Protein AF-A0A1Q6TH00-F1 (afdb_monomer)

pLDDT: mean 90.69, std 11.71, range [35.28, 97.38]

Mean predicted aligned error: 4.35 Å

Radius of gyration: 14.38 Å; Cα contacts (8 Å, |Δi|>4): 194; chains: 1; bounding box: 36×30×42 Å

Foldseek 3Di:
DDFDADLQQLDTDPDDQDAQDADQQLRDGPPPQLQDFQLCCCVQWQVVDPVLCCVQPVVCPPPDRGDGDDSNSSSSSSNLVCVLVQRWRCHPVIDRDDPVRSQVSVVSNPDDSVVSNVSSVNIDHPDDPDD

Solvent-accessible surface area (backbone atoms only — not comparable to full-atom values): 7409 Å² total; per-residue (Å²): 131,81,67,33,66,40,81,47,61,15,47,76,34,86,57,84,83,48,80,72,35,62,40,57,42,72,61,49,32,35,86,57,72,37,72,38,29,47,44,53,48,30,51,48,30,27,71,67,34,63,70,51,37,44,73,79,44,52,85,48,76,86,53,58,54,85,40,70,49,58,53,70,58,30,29,51,53,54,30,30,51,38,50,56,70,50,41,39,29,62,40,89,78,68,40,70,52,53,72,69,55,50,40,58,18,22,53,74,68,76,47,62,56,69,64,45,56,58,54,22,66,67,44,50,69,77,71,76,73,84,129

Sequence (131 aa):
MKKYICKICGFAMNEKIDVGTICPCCFNEYRCDDELTKYEILMSYCDGNLDVLHTIAPELDGVDMKEYVDTEIAWRILRLVWIKKGAKYIYKPRKILSQREVQAQLKNIGYDYEELKKLSRLITCNMELDE

Structure (mmCIF, N/CA/C/O backbone):
data_AF-A0A1Q6TH00-F1
#
_entry.id   AF-A0A1Q6TH00-F1
#
loop_
_atom_site.group_PDB
_atom_site.id
_atom_site.type_symbol
_atom_site.label_atom_id
_atom_site.label_alt_id
_atom_site.label_comp_id
_atom_site.label_asym_id
_atom_site.label_entity_id
_atom_site.label_seq_id
_atom_site.pdbx_PDB_ins_code
_atom_site.Cartn_x
_atom_site.Cartn_y
_atom_site.Cartn_z
_atom_site.occupancy
_atom_site.B_iso_or_equiv
_atom_site.auth_seq_id
_atom_site.auth_comp_id
_atom_site.auth_asym_id
_atom_site.auth_atom_id
_atom_site.pdbx_PDB_model_num
ATOM 1 N N . MET A 1 1 ? -21.399 13.546 11.832 1.00 54.09 1 MET A N 1
ATOM 2 C CA . MET A 1 1 ? -20.001 13.964 11.573 1.00 54.09 1 MET A CA 1
ATOM 3 C C . MET A 1 1 ? -19.555 13.394 10.238 1.00 54.09 1 MET A C 1
ATOM 5 O O . MET A 1 1 ? -19.797 12.213 10.008 1.00 54.09 1 MET A O 1
ATOM 9 N N . LYS A 1 2 ? -18.946 14.203 9.358 1.00 57.22 2 LYS A N 1
ATOM 10 C CA . LYS A 1 2 ? -18.269 13.676 8.163 1.00 57.22 2 LYS A CA 1
ATOM 11 C C . LYS A 1 2 ? -17.032 12.912 8.637 1.00 57.22 2 LYS A C 1
ATOM 13 O O . LYS A 1 2 ? -16.227 13.477 9.366 1.00 57.22 2 LYS A O 1
ATOM 18 N N . LYS A 1 3 ? -16.928 11.633 8.283 1.00 79.31 3 LYS A N 1
ATOM 19 C CA . LYS A 1 3 ? -15.725 10.831 8.526 1.00 79.31 3 LYS A CA 1
ATOM 20 C C . LYS A 1 3 ? -14.816 10.996 7.314 1.00 79.31 3 LYS A C 1
ATOM 22 O O . LYS A 1 3 ? -15.261 10.736 6.197 1.00 79.31 3 LYS A O 1
ATOM 27 N N . TYR A 1 4 ? -13.585 11.441 7.525 1.00 91.56 4 TYR A N 1
ATOM 28 C CA . TYR A 1 4 ? -12.579 11.493 6.467 1.00 91.56 4 TYR A CA 1
ATOM 29 C C . TYR A 1 4 ? -11.888 10.138 6.409 1.00 91.56 4 TYR A C 1
ATOM 31 O O . TYR A 1 4 ? -11.545 9.579 7.443 1.00 91.56 4 TYR A O 1
ATOM 39 N N . ILE A 1 5 ? -11.741 9.556 5.225 1.00 94.75 5 ILE A N 1
ATOM 40 C CA . ILE A 1 5 ? -11.209 8.198 5.099 1.00 94.75 5 ILE A CA 1
ATOM 41 C C . ILE A 1 5 ? -9.753 8.272 4.677 1.00 94.75 5 ILE A C 1
ATOM 43 O O . ILE A 1 5 ? -9.445 8.846 3.632 1.00 94.75 5 ILE A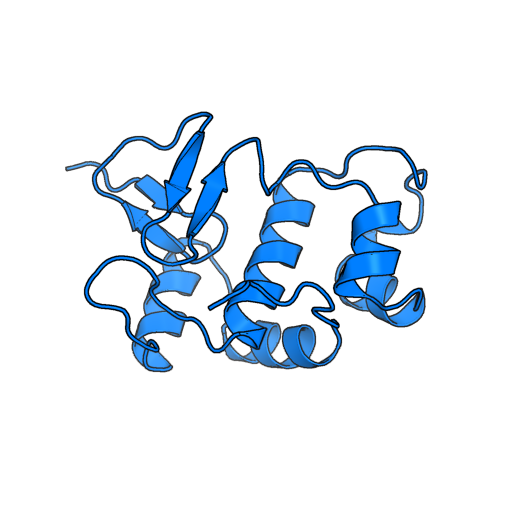 O 1
ATOM 47 N N . CYS A 1 6 ? -8.877 7.651 5.467 1.00 95.38 6 CYS A N 1
ATOM 48 C CA . CYS A 1 6 ? -7.486 7.497 5.092 1.00 95.38 6 CYS A CA 1
ATOM 49 C C . CYS A 1 6 ? -7.386 6.665 3.807 1.00 95.38 6 CYS A C 1
ATOM 51 O O . CYS A 1 6 ? -7.844 5.523 3.772 1.00 95.38 6 CYS A O 1
ATOM 53 N N . LYS A 1 7 ? -6.782 7.219 2.755 1.00 95.62 7 LYS A N 1
ATOM 54 C CA . LYS A 1 7 ? -6.691 6.575 1.438 1.00 95.62 7 LYS A CA 1
ATOM 55 C C . LYS A 1 7 ? -5.707 5.411 1.4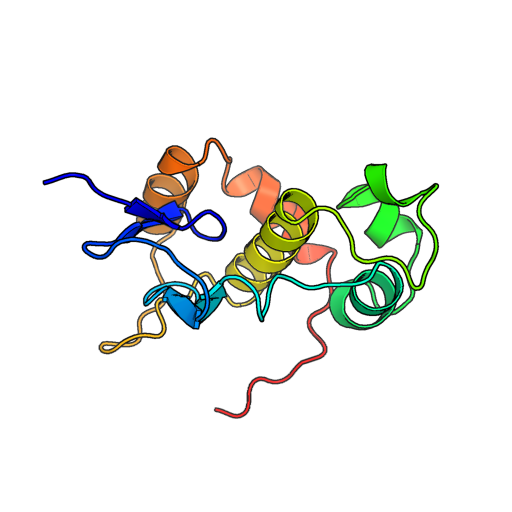02 1.00 95.62 7 LYS A C 1
ATOM 57 O O . LYS A 1 7 ? -5.836 4.535 0.553 1.00 95.62 7 LYS A O 1
ATOM 62 N N . ILE A 1 8 ? -4.800 5.338 2.374 1.00 96.44 8 ILE A N 1
ATOM 63 C CA . ILE A 1 8 ? -3.838 4.243 2.516 1.00 96.44 8 ILE A CA 1
ATOM 64 C C . ILE A 1 8 ? -4.490 3.059 3.236 1.00 96.44 8 ILE A C 1
ATOM 66 O O . ILE A 1 8 ? -4.687 2.009 2.635 1.00 96.44 8 ILE A O 1
ATOM 70 N N . CYS A 1 9 ? -4.891 3.214 4.501 1.00 96.25 9 CYS A N 1
ATOM 71 C CA . CYS A 1 9 ? -5.364 2.087 5.318 1.00 96.25 9 CYS A CA 1
ATOM 72 C C . CYS A 1 9 ? -6.883 1.998 5.505 1.00 96.25 9 CYS A C 1
ATOM 74 O O . CYS A 1 9 ? -7.347 1.064 6.156 1.00 96.25 9 CYS A O 1
ATOM 76 N N . GLY A 1 10 ? -7.660 2.961 4.998 1.00 96.00 10 GLY A N 1
ATOM 77 C CA . GLY A 1 10 ? -9.122 2.988 5.115 1.00 96.00 10 GLY A CA 1
ATOM 78 C C . GLY A 1 10 ? -9.659 3.384 6.495 1.00 96.00 10 GLY A C 1
ATOM 79 O O . GLY A 1 10 ? -10.864 3.295 6.745 1.00 96.00 10 GLY A O 1
ATOM 80 N N . PHE A 1 11 ? -8.789 3.816 7.413 1.00 95.12 11 PHE A N 1
ATOM 81 C CA . PHE A 1 11 ? -9.191 4.278 8.739 1.00 95.12 11 PHE A CA 1
ATOM 82 C C . PHE A 1 11 ? -10.060 5.540 8.655 1.00 95.12 11 PHE A C 1
ATOM 84 O O . PHE A 1 11 ? -9.740 6.480 7.926 1.00 95.12 11 PHE A O 1
ATOM 91 N N . ALA A 1 12 ? -11.151 5.566 9.420 1.00 93.69 12 ALA A N 1
ATOM 92 C CA . ALA A 1 12 ? -12.042 6.715 9.499 1.00 93.69 12 ALA A CA 1
ATOM 93 C C . ALA A 1 12 ? -11.517 7.738 10.514 1.00 93.69 12 ALA A C 1
ATOM 95 O O . ALA A 1 12 ? -11.583 7.528 11.723 1.00 93.69 12 ALA A O 1
ATOM 96 N N . MET A 1 13 ? -11.020 8.853 9.999 1.00 89.31 13 MET A N 1
ATOM 97 C CA . MET A 1 13 ? -10.482 9.978 10.744 1.00 89.31 13 MET A CA 1
ATOM 98 C C . MET A 1 13 ? -11.587 10.963 11.128 1.00 89.31 13 MET A C 1
ATOM 100 O O . MET A 1 13 ? -12.556 11.182 10.390 1.00 89.31 13 MET A O 1
ATOM 104 N N . ASN A 1 14 ? -11.415 11.564 12.305 1.00 86.00 14 ASN A N 1
ATOM 105 C CA . ASN A 1 14 ? -12.295 12.614 12.818 1.00 86.00 14 ASN A CA 1
ATOM 106 C C . ASN A 1 14 ? -11.922 14.001 12.274 1.00 86.00 14 ASN A C 1
ATOM 108 O O . ASN A 1 14 ? -12.751 14.908 12.297 1.00 86.00 14 ASN A O 1
ATOM 112 N N . GLU A 1 15 ? -10.697 14.149 11.775 1.00 83.44 15 GLU A N 1
ATOM 113 C CA . GLU A 1 15 ? -10.137 15.399 11.273 1.00 83.44 15 GLU A CA 1
ATOM 114 C C . GLU A 1 15 ? -10.056 15.381 9.750 1.00 83.44 15 GLU A C 1
ATOM 116 O O . GLU A 1 15 ? -9.949 14.317 9.129 1.00 83.44 15 GLU A O 1
ATOM 121 N N . LYS A 1 16 ? -10.145 16.572 9.151 1.00 87.56 16 LYS A N 1
ATOM 122 C CA . LYS A 1 16 ? -9.965 16.752 7.712 1.00 87.56 16 LYS A CA 1
ATOM 123 C C . LYS A 1 16 ? -8.546 16.322 7.341 1.00 87.56 16 LYS A C 1
ATOM 125 O O . LYS A 1 16 ? -7.602 16.682 8.028 1.00 87.56 16 LYS A O 1
ATOM 130 N N . ILE A 1 17 ? -8.425 15.584 6.243 1.00 88.00 17 ILE A N 1
ATOM 131 C CA . ILE A 1 17 ? -7.131 15.218 5.669 1.00 88.00 17 ILE A CA 1
ATOM 132 C C . ILE A 1 17 ? -6.631 16.392 4.820 1.00 88.00 17 ILE A C 1
ATOM 134 O O . ILE A 1 17 ? -7.335 16.833 3.908 1.00 88.00 17 ILE A O 1
ATOM 138 N N . ASP A 1 18 ? -5.443 16.889 5.148 1.00 89.50 18 ASP A N 1
ATOM 139 C CA . ASP A 1 18 ? -4.708 17.946 4.446 1.00 89.50 18 ASP A CA 1
ATOM 140 C C . ASP A 1 18 ? -3.197 17.630 4.435 1.00 89.50 18 ASP A C 1
ATOM 142 O O . ASP A 1 18 ? -2.774 16.631 5.025 1.00 89.50 18 ASP A O 1
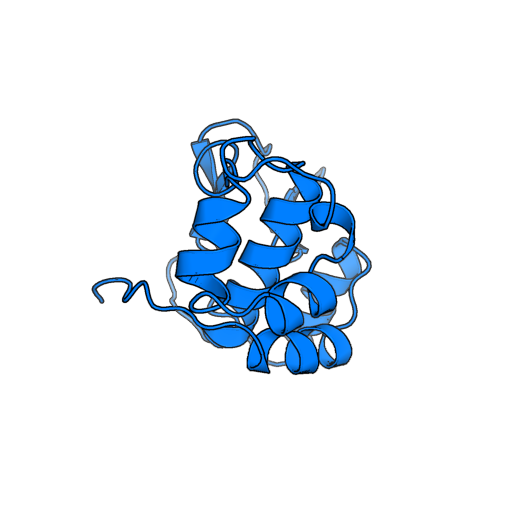ATOM 146 N N . VAL A 1 19 ? -2.390 18.473 3.786 1.00 90.25 19 VAL A N 1
ATOM 147 C CA . VAL A 1 19 ? -0.915 18.380 3.810 1.00 90.25 19 VAL A CA 1
ATOM 148 C C . VAL A 1 19 ? -0.418 18.282 5.259 1.00 90.25 19 VAL A C 1
ATOM 150 O O . VAL A 1 19 ? -0.854 1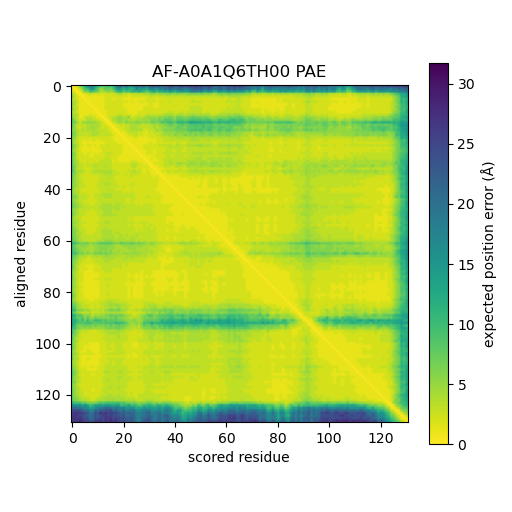9.053 6.116 1.00 90.25 19 VAL A O 1
ATOM 153 N N . GLY A 1 20 ? 0.465 17.324 5.538 1.00 90.75 20 GLY A N 1
ATOM 154 C CA . GLY A 1 20 ? 1.045 17.097 6.865 1.00 90.75 20 GLY A CA 1
ATOM 155 C C . GLY A 1 20 ? 0.129 16.376 7.862 1.00 90.75 20 GLY A C 1
ATOM 156 O O . GLY A 1 20 ? 0.473 16.172 9.025 1.00 90.75 20 GLY A O 1
ATOM 157 N N . THR A 1 21 ? -1.077 15.975 7.447 1.00 92.88 21 THR A N 1
ATOM 158 C CA . THR A 1 21 ? -1.946 15.173 8.315 1.00 92.88 21 THR A CA 1
ATOM 159 C C . THR A 1 21 ? -1.345 13.782 8.487 1.00 92.88 21 THR A C 1
ATOM 161 O O . THR A 1 21 ? -1.088 13.103 7.500 1.00 92.88 21 THR A O 1
ATOM 164 N N . ILE A 1 22 ? -1.198 13.303 9.723 1.00 93.19 22 ILE A N 1
ATOM 165 C CA . ILE A 1 22 ? -0.700 11.947 9.996 1.00 93.19 22 ILE A CA 1
ATOM 166 C C . ILE A 1 22 ? -1.875 11.021 10.300 1.00 93.19 22 ILE A C 1
ATOM 168 O O . ILE A 1 22 ? -2.672 11.260 11.212 1.00 93.19 22 ILE A O 1
ATOM 172 N N . CYS A 1 23 ? -1.992 9.916 9.561 1.00 93.19 23 CYS A N 1
ATOM 173 C CA . CYS A 1 23 ? -3.000 8.911 9.881 1.00 93.19 23 CYS A CA 1
ATOM 174 C C . CYS A 1 23 ? -2.644 8.197 11.199 1.00 93.19 23 CYS A C 1
ATOM 176 O O . CYS A 1 23 ? -1.615 7.529 11.258 1.00 93.19 23 CYS A O 1
ATOM 178 N N . PRO A 1 24 ? -3.506 8.187 12.232 1.00 91.06 24 PRO A N 1
ATOM 179 C CA . PRO A 1 24 ? -3.179 7.529 13.502 1.00 91.06 24 PRO A CA 1
ATOM 180 C C . PRO A 1 24 ? -3.081 5.997 13.382 1.00 91.06 24 PRO A C 1
ATOM 182 O O . PRO A 1 24 ? -2.497 5.330 14.236 1.00 91.06 24 PRO A O 1
ATOM 185 N N . CYS A 1 25 ? -3.647 5.424 12.317 1.00 93.44 25 CYS A N 1
ATOM 186 C CA . CYS A 1 25 ? -3.567 3.996 12.054 1.00 93.44 25 CYS A CA 1
ATOM 187 C C . CYS A 1 25 ? -2.248 3.637 11.361 1.00 93.44 25 CYS A C 1
ATOM 189 O O . CYS A 1 25 ? -1.382 3.041 11.993 1.00 93.44 25 CYS A O 1
ATOM 191 N N . CYS A 1 26 ? -2.078 4.000 10.085 1.00 93.81 26 CYS A N 1
ATOM 192 C CA . CYS A 1 26 ? -0.900 3.602 9.305 1.00 93.81 26 CYS A CA 1
ATOM 193 C C . CYS A 1 26 ? 0.311 4.527 9.458 1.00 93.81 26 CYS A C 1
ATOM 195 O O . CYS A 1 26 ? 1.350 4.219 8.888 1.00 93.81 26 CYS A O 1
ATOM 197 N N . PHE A 1 27 ? 0.175 5.635 10.193 1.00 92.44 27 PHE A N 1
ATOM 198 C CA . PHE A 1 27 ? 1.235 6.608 10.482 1.00 92.44 27 PHE A CA 1
ATOM 199 C C . PHE A 1 27 ? 1.898 7.232 9.256 1.00 92.44 27 PHE A C 1
ATOM 201 O O . PHE A 1 27 ? 3.013 7.713 9.353 1.00 92.44 27 PHE A O 1
ATOM 208 N N . ASN A 1 28 ? 1.203 7.216 8.117 1.00 92.94 28 ASN A N 1
ATOM 209 C CA . ASN A 1 28 ? 1.660 7.933 6.937 1.00 92.94 28 ASN A CA 1
ATOM 210 C C . ASN A 1 28 ? 1.178 9.385 6.999 1.00 92.94 28 ASN A C 1
ATOM 212 O O . ASN A 1 28 ? 0.020 9.631 7.377 1.00 92.94 28 ASN A O 1
ATOM 216 N N . GLU A 1 29 ? 2.057 10.297 6.612 1.00 93.56 29 GLU A N 1
ATOM 217 C CA . GLU A 1 29 ? 1.845 11.731 6.482 1.00 93.56 29 GLU A CA 1
ATOM 218 C C . GLU A 1 29 ? 1.439 12.089 5.045 1.00 93.56 29 GLU A C 1
ATOM 220 O O . GLU A 1 29 ? 2.131 11.775 4.076 1.00 93.56 29 GLU A O 1
ATOM 225 N N . TYR A 1 30 ? 0.276 12.725 4.899 1.00 91.94 30 TYR A N 1
ATOM 226 C CA . TYR A 1 30 ? -0.267 13.099 3.591 1.00 91.94 30 TYR A CA 1
ATOM 227 C C . TYR A 1 30 ? 0.537 14.222 2.939 1.00 91.94 30 TYR A C 1
ATOM 229 O O . TYR A 1 30 ? 0.769 15.253 3.571 1.00 91.94 30 TYR A O 1
ATOM 237 N N . ARG A 1 31 ? 0.826 14.072 1.639 1.00 90.25 31 ARG A N 1
ATOM 238 C CA . ARG A 1 31 ? 1.641 14.991 0.821 1.00 90.25 31 ARG A CA 1
ATOM 239 C C . ARG A 1 31 ? 3.094 15.076 1.291 1.00 90.25 31 ARG A C 1
ATOM 241 O O . ARG A 1 31 ? 3.731 16.112 1.140 1.00 90.25 31 ARG A O 1
ATOM 248 N N . CYS A 1 32 ? 3.572 13.998 1.905 1.00 90.50 32 CYS A N 1
ATOM 249 C CA . CYS A 1 32 ? 4.955 13.816 2.332 1.00 90.50 32 CYS A CA 1
ATOM 250 C C . CYS A 1 32 ? 5.385 12.373 2.044 1.00 90.50 32 CYS A C 1
ATOM 252 O O . CYS A 1 32 ? 6.202 12.145 1.161 1.00 90.50 32 CYS A O 1
ATOM 254 N N . ASP A 1 33 ? 4.770 11.384 2.702 1.00 91.56 33 ASP A N 1
ATOM 255 C CA . ASP A 1 33 ? 5.123 9.968 2.494 1.00 91.56 33 ASP A CA 1
ATOM 256 C C . ASP A 1 33 ? 4.645 9.421 1.138 1.00 91.56 33 ASP A C 1
ATOM 258 O O . ASP A 1 33 ? 5.125 8.392 0.665 1.00 91.56 33 ASP A O 1
ATOM 262 N N . ASP A 1 34 ? 3.663 10.081 0.521 1.00 90.62 34 ASP A N 1
ATOM 263 C CA . ASP A 1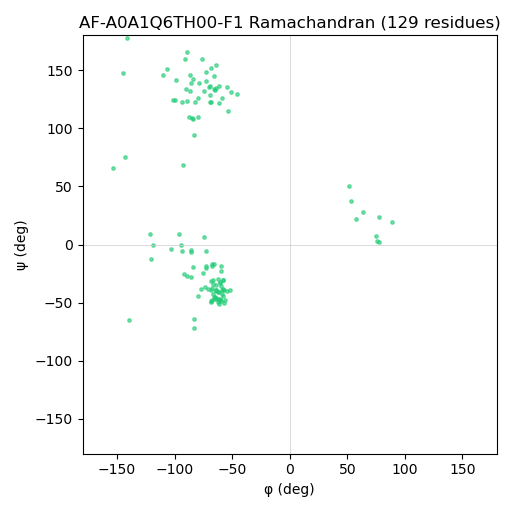 34 ? 3.047 9.721 -0.759 1.00 90.62 34 ASP A CA 1
ATOM 264 C C . ASP A 1 34 ? 3.640 10.470 -1.968 1.00 90.62 34 ASP A C 1
ATOM 266 O O . ASP A 1 34 ? 3.128 10.331 -3.081 1.00 90.62 34 ASP A O 1
ATOM 270 N N . GLU A 1 35 ? 4.740 11.204 -1.780 1.00 93.56 35 GLU A N 1
ATOM 271 C CA . GLU A 1 35 ? 5.540 11.812 -2.851 1.00 93.56 35 GLU A CA 1
ATOM 272 C C . GLU A 1 35 ? 6.680 10.872 -3.272 1.00 93.56 35 GLU A C 1
ATOM 274 O O . GLU A 1 35 ? 7.854 11.125 -3.024 1.00 93.56 35 GLU A O 1
ATOM 279 N N . LEU A 1 36 ? 6.323 9.747 -3.897 1.00 94.50 36 LEU A N 1
ATOM 280 C CA . LEU A 1 36 ? 7.278 8.717 -4.318 1.00 94.50 36 LEU A CA 1
ATOM 281 C C . LEU A 1 36 ? 7.623 8.839 -5.804 1.00 94.50 36 LEU A C 1
ATOM 283 O O . LEU A 1 36 ? 6.750 9.061 -6.641 1.00 94.50 36 LEU A O 1
ATOM 287 N N . THR A 1 37 ? 8.879 8.600 -6.156 1.00 96.31 37 THR A N 1
ATOM 288 C CA . THR A 1 37 ? 9.319 8.384 -7.541 1.00 96.31 37 THR A CA 1
ATOM 289 C C . THR A 1 37 ? 9.290 6.902 -7.914 1.00 96.31 37 THR A C 1
ATOM 291 O O . THR A 1 37 ? 9.348 6.016 -7.053 1.00 96.31 37 THR A O 1
ATOM 294 N N . LYS A 1 38 ? 9.256 6.592 -9.218 1.00 96.25 38 LYS A N 1
ATOM 295 C CA . LYS A 1 38 ? 9.382 5.199 -9.689 1.00 96.25 38 LYS A CA 1
ATOM 296 C C . LYS A 1 38 ? 10.687 4.554 -9.206 1.00 96.25 38 LYS A C 1
ATOM 298 O O . LYS A 1 38 ? 10.679 3.383 -8.826 1.00 96.25 38 LYS A O 1
ATOM 303 N N . TYR A 1 39 ? 11.788 5.309 -9.191 1.00 95.75 39 TYR A N 1
ATOM 304 C CA . TYR A 1 39 ? 13.079 4.839 -8.688 1.00 95.75 39 TYR A CA 1
ATOM 305 C C . TYR A 1 39 ? 13.010 4.433 -7.213 1.00 95.75 39 TYR A C 1
ATOM 307 O O . TYR A 1 39 ? 13.452 3.340 -6.863 1.00 95.75 39 TYR A O 1
ATOM 315 N N . GLU A 1 40 ? 12.420 5.266 -6.352 1.00 94.81 40 GLU A N 1
ATOM 316 C CA . GLU A 1 40 ? 12.259 4.937 -4.931 1.00 94.81 40 GLU A CA 1
ATOM 317 C C . GLU A 1 40 ? 11.398 3.694 -4.737 1.00 94.81 40 GLU A C 1
ATOM 319 O O . GLU A 1 40 ? 11.747 2.832 -3.933 1.00 94.81 40 GLU A O 1
ATOM 324 N N . ILE A 1 41 ? 10.319 3.543 -5.512 1.00 95.38 41 ILE A N 1
ATOM 325 C CA . ILE A 1 41 ? 9.472 2.351 -5.414 1.00 95.38 41 ILE A CA 1
ATOM 326 C C . ILE A 1 41 ? 10.243 1.090 -5.808 1.00 95.38 41 ILE A C 1
ATOM 328 O O . ILE A 1 41 ? 10.196 0.080 -5.098 1.00 95.38 41 ILE A O 1
ATOM 332 N N . LEU A 1 42 ? 10.975 1.154 -6.920 1.00 95.56 42 LEU A N 1
ATOM 333 C CA . LEU A 1 42 ? 11.771 0.041 -7.418 1.00 95.56 42 LEU A CA 1
ATOM 334 C C . LEU A 1 42 ? 12.860 -0.363 -6.416 1.00 95.56 42 LEU A C 1
ATOM 336 O O . LEU A 1 42 ? 13.002 -1.544 -6.105 1.00 95.56 42 LEU A O 1
ATOM 340 N N . MET A 1 43 ? 13.610 0.599 -5.884 1.00 95.00 43 MET A N 1
ATOM 341 C CA . MET A 1 43 ? 14.753 0.302 -5.021 1.00 95.00 43 MET A CA 1
ATOM 342 C C . MET A 1 43 ? 14.339 -0.027 -3.583 1.00 95.00 43 MET A C 1
ATOM 344 O O . MET A 1 43 ? 14.824 -1.004 -3.017 1.00 95.00 43 MET A O 1
ATOM 348 N N . SER A 1 44 ? 13.417 0.736 -2.994 1.00 93.44 44 SER A N 1
ATOM 349 C CA . SER A 1 44 ? 13.074 0.621 -1.568 1.00 93.44 44 SER A CA 1
ATOM 350 C C . SER A 1 44 ? 12.014 -0.440 -1.273 1.00 93.44 44 SER A C 1
ATOM 352 O O . SER A 1 44 ? 11.996 -0.991 -0.166 1.00 93.44 44 SER A O 1
ATOM 354 N N . TYR A 1 45 ? 11.134 -0.727 -2.242 1.00 94.88 45 TYR A N 1
ATOM 355 C CA . TYR A 1 45 ? 10.014 -1.657 -2.059 1.00 94.88 45 TYR A CA 1
ATOM 356 C C . TYR A 1 45 ? 10.025 -2.848 -3.017 1.00 94.88 45 TYR A C 1
ATOM 358 O O . TYR A 1 45 ? 9.284 -3.801 -2.785 1.00 94.88 45 TYR A O 1
ATOM 366 N N . CYS A 1 46 ? 10.843 -2.838 -4.071 1.00 95.06 46 CYS A N 1
ATOM 367 C CA . CYS A 1 46 ? 10.966 -3.976 -4.989 1.00 95.06 46 CYS A CA 1
ATOM 368 C C . CYS A 1 46 ? 12.383 -4.567 -5.034 1.00 95.06 46 CYS A C 1
ATOM 370 O O . CYS A 1 46 ? 12.591 -5.529 -5.764 1.00 95.06 46 CYS A O 1
ATOM 372 N N . ASP A 1 47 ? 13.346 -4.025 -4.276 1.00 93.81 47 ASP A N 1
ATOM 373 C CA . ASP A 1 47 ? 14.751 -4.476 -4.264 1.00 93.81 47 ASP A CA 1
ATOM 374 C C . ASP A 1 47 ? 15.389 -4.521 -5.668 1.00 93.81 47 ASP A C 1
ATOM 376 O O . ASP A 1 47 ? 16.109 -5.446 -6.035 1.00 93.81 47 ASP A O 1
ATOM 380 N N . GLY A 1 48 ? 15.050 -3.544 -6.515 1.00 94.44 48 GLY A N 1
ATOM 381 C CA . GLY A 1 48 ? 15.512 -3.490 -7.904 1.00 94.44 48 GLY A CA 1
ATOM 382 C C . GLY A 1 48 ? 14.812 -4.468 -8.858 1.00 94.44 48 GLY A C 1
ATOM 383 O O . GLY A 1 48 ? 15.160 -4.514 -10.037 1.00 94.44 48 GLY A O 1
ATOM 384 N N . ASN A 1 49 ? 1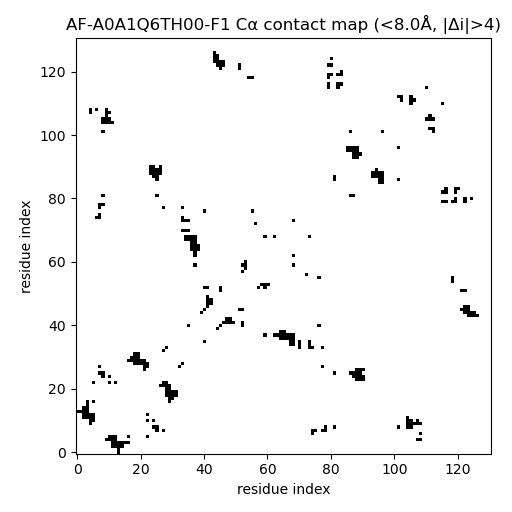3.822 -5.238 -8.395 1.00 96.12 49 ASN A N 1
ATOM 385 C CA . ASN A 1 49 ? 13.122 -6.231 -9.207 1.00 96.12 49 ASN A CA 1
ATOM 386 C C . ASN A 1 49 ? 11.973 -5.610 -10.026 1.00 96.12 49 ASN A C 1
ATOM 388 O O . ASN A 1 49 ? 10.919 -5.252 -9.493 1.00 96.12 49 ASN A O 1
ATOM 392 N N . LEU A 1 50 ? 12.166 -5.532 -11.346 1.00 96.12 50 LEU A N 1
ATOM 393 C CA . LEU A 1 50 ? 11.173 -5.002 -12.285 1.00 96.12 50 LEU A CA 1
ATOM 394 C C . LEU A 1 50 ? 9.928 -5.891 -12.427 1.00 96.12 50 LEU A C 1
ATOM 396 O O . LEU A 1 50 ? 8.843 -5.351 -12.610 1.00 96.12 50 LEU A O 1
ATOM 400 N N . ASP A 1 51 ? 10.041 -7.214 -12.283 1.00 97.19 51 ASP A N 1
ATOM 401 C CA . ASP A 1 51 ? 8.878 -8.112 -12.350 1.00 97.19 51 ASP A CA 1
ATOM 402 C C . ASP A 1 51 ? 7.949 -7.892 -11.148 1.00 97.19 51 ASP A C 1
ATOM 404 O O . ASP A 1 51 ? 6.721 -7.909 -11.271 1.00 97.19 51 ASP A O 1
ATOM 408 N N . VAL A 1 52 ? 8.532 -7.632 -9.971 1.00 96.81 52 VAL A N 1
ATOM 409 C CA . VAL A 1 52 ? 7.775 -7.253 -8.769 1.00 96.81 52 VAL A CA 1
ATOM 410 C C . VAL A 1 52 ? 7.089 -5.907 -8.980 1.00 96.81 52 VAL A C 1
ATOM 412 O O . VAL A 1 52 ? 5.892 -5.804 -8.709 1.00 96.81 52 VAL A O 1
ATOM 415 N N . LEU A 1 53 ? 7.811 -4.907 -9.501 1.00 96.81 53 LEU A N 1
ATOM 416 C CA . LEU A 1 53 ? 7.249 -3.590 -9.811 1.00 96.81 53 LEU A CA 1
ATOM 417 C C . LEU A 1 53 ? 6.067 -3.704 -10.783 1.00 96.81 53 LEU A C 1
ATOM 419 O O . LEU A 1 53 ? 4.985 -3.204 -10.482 1.00 96.81 53 LEU A O 1
ATOM 423 N N . HIS A 1 54 ? 6.251 -4.425 -11.890 1.00 97.06 54 HIS A N 1
ATOM 424 C CA . HIS A 1 54 ? 5.208 -4.684 -12.880 1.00 97.06 54 HIS A CA 1
ATOM 425 C C . HIS A 1 54 ? 3.998 -5.390 -12.257 1.00 97.06 54 HIS A C 1
ATOM 427 O O . HIS A 1 54 ? 2.855 -5.071 -12.562 1.00 97.06 54 HIS A O 1
ATOM 433 N N . THR A 1 55 ? 4.220 -6.323 -11.327 1.00 96.94 55 THR A N 1
ATOM 434 C CA . THR A 1 55 ? 3.124 -7.044 -10.665 1.00 96.94 55 THR A CA 1
ATOM 435 C C . THR A 1 55 ? 2.292 -6.140 -9.747 1.00 96.94 55 THR A C 1
ATOM 437 O O . THR A 1 55 ? 1.073 -6.295 -9.673 1.00 96.94 55 THR A O 1
ATOM 440 N N . ILE A 1 56 ? 2.920 -5.217 -9.010 1.00 95.56 56 ILE A N 1
ATOM 441 C CA . ILE A 1 56 ? 2.218 -4.382 -8.017 1.00 95.56 56 ILE A CA 1
ATOM 442 C C . ILE A 1 56 ? 1.717 -3.045 -8.584 1.00 95.56 56 ILE A C 1
ATOM 444 O O . ILE A 1 56 ? 0.767 -2.467 -8.040 1.00 95.56 56 ILE A O 1
ATOM 448 N N . ALA A 1 57 ? 2.355 -2.552 -9.645 1.00 95.94 57 ALA A N 1
ATOM 449 C CA . ALA A 1 57 ? 2.101 -1.264 -10.280 1.00 95.94 57 ALA A CA 1
ATOM 450 C C . ALA A 1 57 ? 2.507 -1.292 -11.775 1.00 95.94 57 ALA A C 1
ATOM 452 O O . ALA A 1 57 ? 3.444 -0.589 -12.167 1.00 95.94 57 ALA A O 1
ATOM 453 N N . PRO A 1 58 ? 1.820 -2.086 -12.623 1.00 96.56 58 PRO A N 1
ATOM 454 C CA . PRO A 1 58 ? 2.119 -2.179 -14.061 1.00 96.56 58 PRO A CA 1
ATOM 455 C C . PRO A 1 58 ? 1.995 -0.833 -14.790 1.00 96.56 58 PRO A C 1
ATOM 457 O O . PRO A 1 58 ? 2.613 -0.614 -15.828 1.00 96.56 58 PRO A O 1
ATOM 460 N N . GLU A 1 59 ? 1.232 0.108 -14.231 1.00 95.88 59 GLU A N 1
ATOM 461 C CA . GLU A 1 59 ? 1.087 1.468 -14.751 1.00 95.88 59 GLU A CA 1
ATOM 462 C C . GLU A 1 59 ? 2.423 2.230 -14.811 1.00 95.88 59 GLU A C 1
ATOM 464 O O . GLU A 1 59 ? 2.542 3.213 -15.540 1.00 95.88 59 GLU A O 1
ATOM 469 N N . LEU A 1 60 ? 3.438 1.771 -14.072 1.00 96.00 60 LEU A N 1
ATOM 470 C CA . LEU A 1 60 ? 4.755 2.393 -14.029 1.00 96.00 60 LEU A CA 1
ATOM 471 C C . LEU A 1 60 ? 5.702 1.925 -15.137 1.00 96.00 60 LEU A C 1
ATOM 473 O O . LEU A 1 60 ? 6.776 2.511 -15.259 1.00 96.00 60 LEU A O 1
ATOM 477 N N . ASP A 1 61 ? 5.354 0.938 -15.968 1.00 93.50 61 ASP A N 1
ATOM 478 C CA . ASP A 1 61 ? 6.264 0.399 -16.995 1.00 93.50 61 ASP A CA 1
ATOM 479 C C . ASP A 1 61 ? 6.816 1.491 -17.930 1.00 93.50 61 ASP A C 1
ATOM 481 O O . ASP A 1 61 ? 8.015 1.516 -18.217 1.00 93.50 61 ASP A O 1
ATOM 485 N N . GLY A 1 62 ? 5.971 2.452 -18.320 1.00 89.69 62 GLY A N 1
ATOM 486 C CA . GLY A 1 62 ? 6.323 3.572 -19.204 1.00 89.69 62 GLY A CA 1
ATOM 487 C C . GLY A 1 62 ? 6.736 4.876 -18.510 1.00 89.69 62 GLY A C 1
ATOM 488 O O . GLY A 1 62 ? 7.023 5.848 -19.201 1.00 89.69 62 GLY A O 1
ATOM 489 N N . VAL A 1 63 ? 6.748 4.921 -17.175 1.00 92.81 63 VAL A N 1
ATOM 490 C CA . VAL A 1 63 ? 7.062 6.138 -16.402 1.00 92.81 63 VAL A CA 1
ATOM 491 C C . VAL A 1 63 ? 8.578 6.305 -16.253 1.00 92.81 63 VAL A C 1
ATOM 493 O O . VAL A 1 63 ? 9.300 5.312 -16.080 1.00 92.81 63 VAL A O 1
ATOM 496 N N . ASP A 1 64 ? 9.074 7.546 -16.320 1.00 94.88 64 ASP A N 1
ATOM 497 C CA . ASP A 1 64 ? 10.492 7.847 -16.092 1.00 94.88 64 ASP A CA 1
ATOM 498 C C . ASP A 1 64 ? 10.887 7.558 -14.636 1.00 94.88 64 ASP A C 1
ATOM 500 O O . ASP A 1 64 ? 10.110 7.742 -13.702 1.00 94.88 64 ASP A O 1
ATOM 504 N N . MET A 1 65 ? 12.120 7.096 -14.420 1.00 92.44 65 MET A N 1
ATOM 505 C CA . MET A 1 65 ? 12.592 6.713 -13.086 1.00 92.44 65 MET A CA 1
ATOM 506 C C . MET A 1 65 ? 12.569 7.871 -12.079 1.00 92.44 65 MET A C 1
ATOM 508 O O . MET A 1 65 ? 12.373 7.629 -10.890 1.00 92.44 65 MET A O 1
ATOM 512 N N . LYS A 1 66 ? 12.783 9.111 -12.533 1.00 91.94 66 LYS A N 1
ATOM 513 C CA . LYS A 1 66 ? 12.876 10.302 -11.674 1.00 91.94 66 LYS A CA 1
ATOM 514 C C . LYS A 1 66 ? 11.550 11.038 -11.515 1.00 91.94 66 LYS A C 1
ATOM 516 O O . LYS A 1 66 ? 11.494 12.013 -10.771 1.00 91.94 66 LYS A O 1
ATOM 521 N N . GLU A 1 67 ? 10.515 10.618 -12.231 1.00 92.69 67 GLU A N 1
ATOM 522 C CA . GLU A 1 67 ? 9.209 11.252 -12.159 1.00 92.69 67 GLU A CA 1
ATOM 523 C C . GLU A 1 67 ? 8.461 10.788 -10.906 1.00 92.69 67 GLU A C 1
ATOM 525 O O . GLU A 1 67 ? 8.501 9.607 -10.535 1.00 92.69 67 GLU A O 1
ATOM 530 N N . TYR A 1 68 ? 7.792 11.735 -10.246 1.00 94.12 68 TYR A N 1
ATOM 531 C CA . TYR A 1 68 ? 6.864 11.419 -9.168 1.00 94.12 68 TYR A CA 1
ATOM 532 C C . TYR A 1 68 ? 5.689 10.632 -9.729 1.00 94.12 68 TYR A C 1
ATOM 534 O O . TYR A 1 68 ? 5.098 11.006 -10.742 1.00 94.12 68 TYR A O 1
ATOM 542 N N . VAL A 1 69 ? 5.342 9.541 -9.057 1.00 95.81 69 VAL A N 1
ATOM 54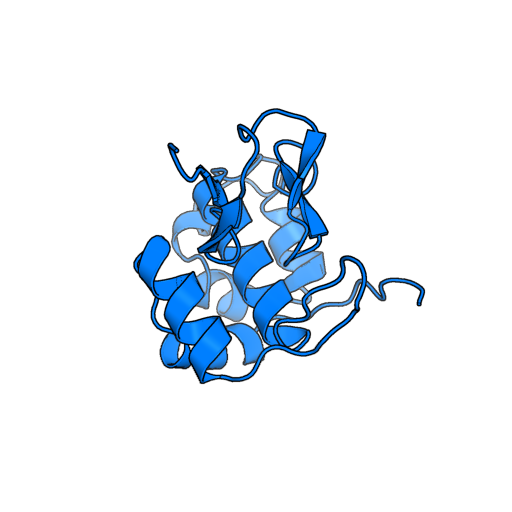3 C CA . VAL A 1 69 ? 4.201 8.730 -9.460 1.00 95.81 69 VAL A CA 1
ATOM 544 C C . VAL A 1 69 ? 2.897 9.407 -9.059 1.00 95.81 69 VAL A C 1
ATOM 546 O O . VAL A 1 69 ? 2.851 10.235 -8.146 1.00 95.81 69 VAL A O 1
ATOM 549 N N . ASP A 1 70 ? 1.810 9.009 -9.715 1.00 95.31 70 ASP A N 1
ATOM 550 C CA . ASP A 1 70 ? 0.476 9.405 -9.282 1.00 95.31 70 ASP A CA 1
ATOM 551 C C . ASP A 1 70 ? 0.251 9.020 -7.809 1.00 95.31 70 ASP A C 1
ATOM 553 O O . ASP A 1 70 ? 0.584 7.914 -7.367 1.00 95.31 70 ASP A O 1
ATOM 557 N N . THR A 1 71 ? -0.329 9.940 -7.039 1.00 94.62 71 THR A N 1
ATOM 558 C CA . THR A 1 71 ? -0.525 9.768 -5.597 1.00 94.62 71 THR A CA 1
ATOM 559 C C . THR A 1 71 ? -1.353 8.515 -5.268 1.00 94.62 71 THR A C 1
ATOM 561 O O . THR A 1 71 ? -1.117 7.874 -4.244 1.00 94.62 71 THR A O 1
ATOM 564 N N . GLU A 1 72 ? -2.285 8.090 -6.129 1.00 94.94 72 GLU A N 1
ATOM 565 C CA . GLU A 1 72 ? -3.038 6.848 -5.925 1.00 94.94 72 GLU A CA 1
ATOM 566 C C . GLU A 1 72 ? -2.154 5.596 -6.031 1.00 94.94 72 GLU A C 1
ATOM 568 O O . GLU A 1 72 ? -2.370 4.623 -5.292 1.00 94.94 72 GLU A O 1
ATOM 573 N N . ILE A 1 73 ? -1.131 5.624 -6.894 1.00 96.25 73 ILE A N 1
ATOM 574 C CA . ILE A 1 73 ? -0.115 4.567 -6.987 1.00 96.25 73 ILE A CA 1
ATOM 575 C C . ILE A 1 73 ? 0.730 4.571 -5.713 1.00 96.25 73 ILE A C 1
ATOM 577 O O . ILE A 1 73 ? 0.879 3.520 -5.084 1.00 96.25 73 ILE A O 1
ATOM 581 N N . ALA A 1 74 ? 1.202 5.738 -5.264 1.00 96.69 74 ALA A N 1
ATOM 582 C CA . ALA A 1 74 ? 1.949 5.853 -4.012 1.00 96.69 74 ALA A CA 1
ATOM 583 C C . ALA A 1 74 ? 1.144 5.298 -2.821 1.00 96.69 74 ALA A C 1
ATOM 585 O O . ALA A 1 74 ? 1.622 4.429 -2.087 1.00 96.69 74 ALA A O 1
ATOM 586 N N . TRP A 1 75 ? -0.133 5.675 -2.683 1.00 97.38 75 TRP A N 1
ATOM 587 C CA . TRP A 1 75 ? -1.011 5.144 -1.635 1.00 97.38 75 TRP A CA 1
ATOM 588 C C . TRP A 1 75 ? -1.195 3.627 -1.701 1.00 97.38 75 TRP A C 1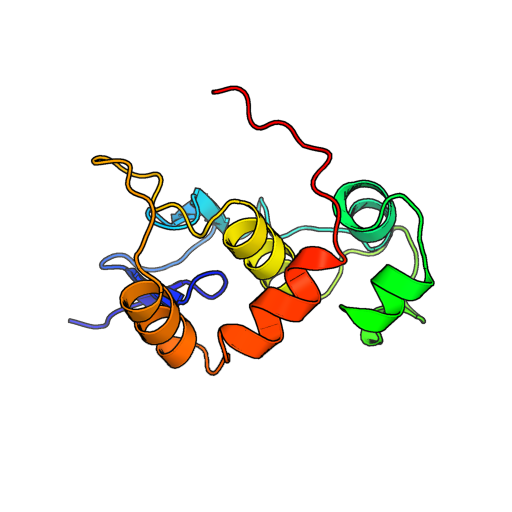
ATOM 590 O O . TRP A 1 75 ? -1.303 2.982 -0.653 1.00 97.38 75 TRP A O 1
ATOM 600 N N . ARG A 1 76 ? -1.244 3.035 -2.903 1.00 96.44 76 ARG A N 1
ATOM 601 C CA . ARG A 1 76 ? -1.275 1.572 -3.071 1.00 96.44 76 ARG A CA 1
ATOM 602 C C . ARG A 1 76 ? -0.009 0.924 -2.528 1.00 96.44 76 ARG A C 1
ATOM 604 O O . ARG A 1 76 ? -0.123 -0.032 -1.763 1.00 96.44 76 ARG A O 1
ATOM 611 N N . ILE A 1 77 ? 1.165 1.456 -2.859 1.00 96.62 77 ILE A N 1
ATOM 612 C CA . ILE A 1 77 ? 2.444 0.934 -2.363 1.00 96.62 77 ILE A CA 1
ATOM 613 C C . ILE A 1 77 ? 2.519 1.044 -0.835 1.00 96.62 77 ILE A C 1
ATOM 615 O O . ILE A 1 77 ? 2.736 0.040 -0.153 1.00 96.62 77 ILE A O 1
ATOM 619 N N . LEU A 1 78 ? 2.215 2.215 -0.271 1.00 96.44 78 LEU A N 1
ATOM 620 C CA . LEU A 1 78 ? 2.211 2.439 1.181 1.00 96.44 78 LEU A CA 1
ATOM 621 C C . LEU A 1 78 ? 1.208 1.532 1.913 1.00 96.44 78 LEU A C 1
ATOM 623 O O . LEU A 1 78 ? 1.464 1.064 3.027 1.00 96.44 78 LEU A O 1
ATOM 627 N N . ARG A 1 79 ? 0.075 1.205 1.280 1.00 97.19 79 ARG A N 1
ATOM 628 C CA . ARG A 1 79 ? -0.898 0.242 1.818 1.00 97.19 79 ARG A CA 1
ATOM 629 C C . ARG A 1 79 ? -0.328 -1.170 1.876 1.00 97.19 79 ARG A C 1
ATOM 631 O O . ARG A 1 79 ? -0.528 -1.856 2.880 1.00 97.19 79 ARG A O 1
ATOM 638 N N . LEU A 1 80 ? 0.381 -1.606 0.834 1.00 97.19 80 LEU A N 1
ATOM 639 C CA . LEU A 1 80 ? 1.063 -2.901 0.836 1.00 97.19 80 LEU A CA 1
ATOM 640 C C . LEU A 1 80 ? 2.134 -2.949 1.930 1.00 97.19 80 LEU A C 1
ATOM 642 O O . LEU A 1 80 ? 2.212 -3.948 2.646 1.00 97.19 80 LEU A O 1
ATOM 646 N N . VAL A 1 81 ? 2.889 -1.862 2.129 1.00 95.56 81 VAL A N 1
ATOM 647 C CA . VAL A 1 81 ? 3.868 -1.736 3.224 1.00 95.56 81 VAL A CA 1
ATOM 648 C C . VAL A 1 81 ? 3.183 -1.872 4.584 1.00 95.56 81 VAL A C 1
ATOM 650 O O . VAL A 1 81 ? 3.616 -2.667 5.420 1.00 95.56 81 VAL A O 1
ATOM 653 N N . TRP A 1 82 ? 2.079 -1.155 4.805 1.00 95.31 82 TRP A N 1
ATOM 654 C CA . TRP A 1 82 ? 1.310 -1.241 6.047 1.00 95.31 82 TRP A CA 1
ATOM 655 C C . TRP A 1 82 ? 0.818 -2.670 6.324 1.00 95.31 82 TRP A C 1
ATOM 657 O O . TRP A 1 82 ? 0.972 -3.166 7.443 1.00 95.31 82 TRP A O 1
ATOM 667 N N . ILE A 1 83 ? 0.299 -3.369 5.309 1.00 95.69 83 ILE A N 1
ATOM 668 C CA . ILE A 1 83 ? -0.136 -4.771 5.424 1.00 95.69 83 ILE A CA 1
ATOM 669 C C . ILE A 1 83 ? 1.049 -5.698 5.709 1.00 95.69 83 ILE A C 1
ATOM 671 O O . ILE A 1 83 ? 0.956 -6.528 6.616 1.00 95.69 83 ILE A O 1
ATOM 675 N N . LYS A 1 84 ? 2.175 -5.535 5.001 1.00 94.31 84 LYS A N 1
ATOM 676 C CA . LYS A 1 84 ? 3.400 -6.322 5.215 1.00 94.31 84 LYS A CA 1
ATOM 677 C C . LYS A 1 84 ? 3.927 -6.173 6.643 1.00 94.31 84 LYS A C 1
ATOM 679 O O . LYS A 1 84 ? 4.324 -7.162 7.249 1.00 94.31 84 LYS A O 1
ATOM 684 N N . LYS A 1 85 ? 3.857 -4.963 7.211 1.00 91.00 85 LYS A N 1
ATOM 685 C CA . LYS A 1 85 ? 4.229 -4.663 8.607 1.00 91.00 85 LYS A CA 1
ATOM 686 C C . LYS A 1 85 ? 3.200 -5.152 9.644 1.00 91.00 85 LYS A C 1
ATOM 688 O O . LYS A 1 85 ? 3.343 -4.862 10.833 1.00 91.00 85 LYS A O 1
ATOM 693 N N . GLY A 1 86 ? 2.179 -5.898 9.218 1.00 91.50 86 GLY A N 1
ATOM 694 C CA . GLY A 1 86 ? 1.170 -6.508 10.084 1.00 91.50 86 GLY A CA 1
ATOM 695 C C . GLY A 1 86 ? -0.037 -5.617 10.371 1.00 91.50 86 GLY A C 1
ATOM 696 O O . GLY A 1 86 ? -0.734 -5.862 11.348 1.00 91.50 86 GLY A O 1
ATOM 697 N N . ALA A 1 87 ? -0.281 -4.583 9.560 1.00 92.50 87 ALA A N 1
ATOM 698 C CA . ALA A 1 87 ? -1.403 -3.656 9.715 1.00 92.50 87 ALA A CA 1
ATOM 699 C C . ALA A 1 87 ? -1.505 -3.072 11.139 1.00 92.50 87 ALA A C 1
ATOM 701 O O . ALA A 1 87 ? -2.548 -3.114 11.797 1.00 92.50 87 ALA A O 1
ATOM 702 N N . LYS A 1 88 ? -0.380 -2.553 11.639 1.00 88.19 88 LYS A N 1
ATOM 703 C CA . LYS A 1 88 ? -0.287 -1.942 12.969 1.00 88.19 88 LYS A CA 1
ATOM 704 C C . LYS A 1 88 ? -1.058 -0.620 12.999 1.00 88.19 88 LYS A C 1
ATOM 706 O O . LYS A 1 88 ? -0.954 0.176 12.070 1.00 88.19 88 LYS A O 1
ATOM 711 N N . TYR A 1 89 ? -1.809 -0.404 14.073 1.00 88.62 89 TYR A N 1
ATOM 712 C CA . TYR A 1 89 ? -2.291 0.895 14.523 1.00 88.62 89 TYR A CA 1
ATOM 713 C C . TYR A 1 89 ? -1.204 1.489 15.421 1.00 88.62 89 TYR A C 1
ATOM 715 O O . TYR A 1 89 ? -0.932 0.957 16.501 1.00 88.62 89 TYR A O 1
ATOM 723 N N . ILE A 1 90 ? -0.525 2.527 14.939 1.00 85.12 90 ILE A N 1
ATOM 724 C CA . ILE A 1 90 ? 0.723 3.019 15.544 1.00 85.12 90 ILE A CA 1
ATOM 725 C C . ILE A 1 90 ? 0.461 4.081 16.621 1.00 85.12 90 ILE A C 1
ATOM 727 O O . ILE A 1 90 ? 1.242 4.209 17.568 1.00 85.12 90 ILE A O 1
ATOM 731 N N . TYR A 1 91 ? -0.649 4.816 16.532 1.00 83.19 91 TYR A N 1
ATOM 732 C CA . TYR A 1 91 ? -1.007 5.790 17.558 1.00 83.19 91 TYR A CA 1
ATOM 733 C C . TYR A 1 91 ? -1.395 5.105 18.876 1.00 83.19 91 TYR A C 1
ATOM 735 O O . TYR A 1 91 ? -1.864 3.970 18.886 1.00 83.19 91 TYR A O 1
ATOM 743 N N . LYS A 1 92 ? -1.199 5.770 20.019 1.00 78.75 92 LYS A N 1
ATOM 744 C CA . LYS A 1 92 ? -1.449 5.149 21.330 1.00 78.75 92 LYS A CA 1
ATOM 745 C C . LYS A 1 92 ? -2.950 4.830 21.526 1.00 78.75 92 LYS A C 1
ATOM 747 O O . LYS A 1 92 ? -3.773 5.715 21.291 1.00 78.75 92 LYS A O 1
ATOM 752 N N . PRO A 1 93 ? -3.313 3.619 22.005 1.00 80.25 93 PRO A N 1
ATOM 753 C CA . PRO A 1 93 ? -2.438 2.470 22.263 1.00 80.25 93 PRO A CA 1
ATOM 754 C C . PRO A 1 93 ? -1.999 1.765 20.965 1.00 80.25 93 PRO A C 1
ATOM 756 O O . PRO A 1 93 ? -2.836 1.429 20.126 1.00 80.25 93 PRO A O 1
ATOM 759 N N . ARG A 1 94 ? -0.687 1.490 20.840 1.00 85.56 94 ARG A N 1
ATOM 760 C CA . ARG A 1 94 ? -0.128 0.702 19.729 1.00 85.56 94 ARG A CA 1
ATOM 761 C C . ARG A 1 94 ? -0.794 -0.681 19.725 1.00 85.56 94 ARG A C 1
ATOM 763 O O . ARG A 1 94 ? -0.770 -1.363 20.749 1.00 85.56 94 ARG A O 1
ATOM 770 N N . LYS A 1 95 ? -1.367 -1.110 18.597 1.00 90.44 95 LYS A N 1
ATOM 771 C CA . LYS A 1 95 ? -1.950 -2.459 18.454 1.00 90.44 95 LYS A CA 1
ATOM 772 C C . LYS A 1 95 ? -1.766 -3.030 17.054 1.00 90.44 95 LYS A C 1
ATOM 774 O O . LYS A 1 95 ? -1.808 -2.301 16.071 1.00 90.44 95 LYS A O 1
ATOM 779 N N . ILE A 1 96 ? -1.616 -4.347 16.953 1.00 89.94 96 ILE A N 1
ATOM 780 C CA . ILE A 1 96 ? -1.796 -5.068 15.687 1.00 89.94 96 ILE A CA 1
ATOM 781 C C . ILE A 1 96 ? -3.301 -5.242 15.484 1.00 89.94 96 ILE A C 1
ATOM 783 O O . ILE A 1 96 ? -3.987 -5.729 16.385 1.00 89.94 96 ILE A O 1
ATOM 787 N N . LEU A 1 97 ? -3.823 -4.811 14.336 1.00 93.00 97 LEU A N 1
ATOM 788 C CA . LEU A 1 97 ? -5.236 -4.989 14.023 1.00 93.00 97 LEU A CA 1
ATOM 789 C C . LEU A 1 97 ? -5.533 -6.456 13.710 1.00 93.00 97 LEU A C 1
ATOM 791 O O . LEU A 1 97 ? -4.774 -7.133 13.017 1.00 93.00 97 LEU A O 1
ATOM 795 N N . SER A 1 98 ? -6.680 -6.940 14.178 1.00 94.88 98 SER A N 1
ATOM 796 C CA . SER A 1 98 ? -7.207 -8.224 13.728 1.00 94.88 98 SER A CA 1
ATOM 797 C C . SER A 1 98 ? -7.544 -8.169 12.236 1.00 94.88 98 SER A C 1
ATOM 799 O O . SER A 1 98 ? -7.899 -7.121 11.694 1.00 94.88 98 SER A O 1
ATOM 801 N N . GLN A 1 99 ? -7.522 -9.321 11.566 1.00 94.50 99 GLN A N 1
ATOM 802 C CA . GLN A 1 99 ? -7.898 -9.418 10.153 1.00 94.50 99 GLN A CA 1
ATOM 803 C C . GLN A 1 99 ? -9.273 -8.789 9.859 1.00 94.50 99 GLN A C 1
ATOM 805 O O . GLN A 1 99 ? -9.437 -8.097 8.855 1.00 94.50 99 GLN A O 1
ATOM 810 N N . ARG A 1 100 ? -10.250 -8.974 10.756 1.00 95.94 100 ARG A N 1
ATOM 811 C CA . ARG A 1 100 ? -11.595 -8.399 10.612 1.00 95.94 100 ARG A CA 1
ATOM 812 C C . ARG A 1 100 ? -11.580 -6.870 10.650 1.00 95.94 100 ARG A C 1
ATOM 814 O O . ARG A 1 100 ? -12.316 -6.242 9.893 1.00 95.94 100 ARG A O 1
ATOM 821 N N . GLU A 1 101 ? -10.761 -6.271 11.515 1.00 95.81 101 GLU A N 1
ATOM 822 C CA . GLU A 1 101 ? -10.594 -4.814 11.577 1.00 95.81 101 GLU A CA 1
ATOM 823 C C . GLU A 1 101 ? -9.954 -4.282 10.293 1.00 95.81 101 GLU A C 1
ATOM 825 O O . GLU A 1 101 ? -10.467 -3.328 9.711 1.00 95.81 101 GLU A O 1
ATOM 830 N N . VAL A 1 102 ? -8.895 -4.935 9.802 1.00 96.50 102 VAL A N 1
ATOM 831 C CA . VAL A 1 102 ? -8.228 -4.540 8.551 1.00 96.50 102 VAL A CA 1
ATOM 832 C C . VAL A 1 102 ? -9.195 -4.614 7.370 1.00 96.50 102 VAL A C 1
ATOM 834 O O . VAL A 1 102 ? -9.322 -3.650 6.619 1.00 96.50 102 VAL A O 1
ATOM 837 N N . GLN A 1 103 ? -9.945 -5.712 7.243 1.00 97.06 103 GLN A N 1
ATOM 838 C CA . GLN A 1 103 ? -10.975 -5.868 6.212 1.00 97.06 103 GLN A CA 1
ATOM 839 C C . GLN A 1 103 ? -12.054 -4.781 6.300 1.00 97.06 103 GLN A C 1
ATOM 841 O O . GLN A 1 103 ? -12.468 -4.237 5.278 1.00 97.06 103 GLN A O 1
ATOM 846 N N . ALA A 1 104 ? -12.515 -4.442 7.507 1.00 95.38 104 ALA A N 1
ATOM 847 C CA . ALA A 1 104 ? -13.506 -3.387 7.694 1.00 95.38 104 ALA A CA 1
ATOM 848 C C . ALA A 1 104 ? -12.973 -2.009 7.272 1.00 95.38 104 ALA A C 1
ATOM 850 O O . ALA A 1 104 ? -13.712 -1.238 6.665 1.00 95.38 104 ALA A O 1
ATOM 851 N N . GLN A 1 105 ? -11.701 -1.708 7.552 1.00 95.75 105 GLN A N 1
ATOM 852 C CA . GLN A 1 105 ? -11.090 -0.461 7.100 1.00 95.75 105 GLN A CA 1
ATOM 853 C C . GLN A 1 105 ? -10.925 -0.427 5.576 1.00 95.75 105 GLN A C 1
ATOM 855 O O . GLN A 1 105 ? -11.346 0.537 4.943 1.00 95.75 105 GLN A O 1
ATOM 860 N N . LEU A 1 106 ? -10.375 -1.482 4.969 1.00 97.25 106 LEU A N 1
ATOM 861 C CA . LEU A 1 106 ? -10.127 -1.538 3.523 1.00 97.25 106 LEU A CA 1
ATOM 862 C C . LEU A 1 106 ? -11.412 -1.451 2.686 1.00 97.25 106 LEU A C 1
ATOM 864 O O . LEU A 1 106 ? -11.403 -0.853 1.610 1.00 97.25 106 LEU A O 1
ATOM 868 N N . LYS A 1 107 ? -12.547 -1.929 3.211 1.00 96.19 107 LYS A N 1
ATOM 869 C CA . LYS A 1 107 ? -13.864 -1.728 2.583 1.00 96.19 107 LYS A CA 1
ATOM 870 C C . LYS A 1 107 ? -14.230 -0.256 2.389 1.00 96.19 107 LYS A C 1
ATOM 872 O O . LYS A 1 107 ? -14.895 0.061 1.410 1.00 96.19 107 LYS A O 1
ATOM 877 N N . ASN A 1 108 ? -13.769 0.651 3.254 1.00 95.81 108 ASN A N 1
ATOM 878 C CA . ASN A 1 108 ? -14.041 2.088 3.108 1.00 95.81 108 ASN A CA 1
ATOM 879 C C . ASN A 1 108 ? -13.354 2.705 1.880 1.00 95.81 108 ASN A C 1
ATOM 881 O O . ASN A 1 108 ? -13.708 3.810 1.474 1.00 95.81 108 ASN A O 1
ATOM 885 N N . ILE A 1 109 ? -12.357 2.015 1.323 1.00 96.00 109 ILE A N 1
ATOM 886 C CA . ILE A 1 109 ? -11.591 2.446 0.150 1.00 96.00 109 ILE A CA 1
ATOM 887 C C . ILE A 1 109 ? -11.675 1.443 -1.009 1.00 96.00 109 ILE A C 1
ATOM 889 O O . ILE A 1 109 ? -10.971 1.613 -1.994 1.00 96.00 109 ILE A O 1
ATOM 893 N N . GLY A 1 110 ? -12.546 0.431 -0.912 1.00 96.19 110 GLY A N 1
ATOM 894 C CA . GLY A 1 110 ? -12.837 -0.502 -2.004 1.00 96.19 110 GLY A CA 1
ATOM 895 C C . GLY A 1 110 ? -11.786 -1.588 -2.251 1.00 96.19 110 GLY A C 1
ATOM 896 O O . GLY A 1 110 ? -11.729 -2.102 -3.361 1.00 96.19 110 GLY A O 1
ATOM 897 N N . TYR A 1 111 ? -10.970 -1.948 -1.255 1.00 96.69 111 TYR A N 1
ATOM 898 C CA . TYR A 1 111 ? -9.919 -2.962 -1.415 1.00 96.69 111 TYR A CA 1
ATOM 899 C C . TYR A 1 111 ? -10.213 -4.268 -0.667 1.00 96.69 111 TYR A C 1
ATOM 901 O O . TYR A 1 111 ? -10.748 -4.253 0.446 1.00 96.69 111 TYR A O 1
ATOM 909 N N . ASP A 1 112 ? -9.786 -5.391 -1.252 1.00 96.50 112 ASP A N 1
ATOM 910 C CA . ASP A 1 112 ? -9.804 -6.707 -0.615 1.00 96.50 112 ASP A CA 1
ATOM 911 C C . ASP A 1 112 ? -8.499 -6.995 0.145 1.00 96.50 112 ASP A C 1
ATOM 913 O O . ASP A 1 112 ? -7.390 -6.777 -0.345 1.00 96.50 112 ASP A O 1
ATOM 917 N N . TYR A 1 113 ? -8.628 -7.493 1.375 1.00 96.44 113 TYR A N 1
ATOM 918 C CA . TYR A 1 113 ? -7.470 -7.768 2.225 1.00 96.44 113 TYR A CA 1
ATOM 919 C C . TYR A 1 113 ? -6.649 -8.967 1.741 1.00 96.44 113 TYR A C 1
ATOM 921 O O . TYR A 1 113 ? -5.425 -8.931 1.840 1.00 96.44 113 TYR A O 1
ATOM 929 N N . GLU A 1 114 ? -7.285 -10.030 1.247 1.00 95.69 114 GLU A N 1
ATOM 930 C CA . GLU A 1 114 ? -6.576 -11.254 0.864 1.00 95.69 114 GLU A CA 1
ATOM 931 C C . GLU A 1 114 ? -5.787 -11.060 -0.432 1.00 95.69 114 GLU A C 1
ATOM 933 O O . GLU A 1 114 ? -4.663 -11.552 -0.545 1.00 95.69 114 GLU A O 1
ATOM 938 N N . GLU A 1 115 ? -6.322 -10.294 -1.383 1.00 95.88 115 GLU A N 1
ATOM 939 C CA . GLU A 1 115 ? -5.586 -9.868 -2.578 1.00 95.88 115 GLU A CA 1
ATOM 940 C C . GLU A 1 115 ? -4.362 -9.027 -2.208 1.00 95.88 115 GLU A C 1
ATOM 942 O O . GLU A 1 115 ? -3.235 -9.356 -2.590 1.00 95.88 115 GLU A O 1
ATOM 947 N N . LEU A 1 116 ? -4.551 -8.000 -1.376 1.00 96.81 116 LEU A N 1
ATOM 948 C CA . LEU A 1 116 ? -3.447 -7.149 -0.940 1.00 96.81 116 LEU A CA 1
ATOM 949 C C . LEU A 1 116 ? -2.407 -7.913 -0.116 1.00 96.81 116 LEU A C 1
ATOM 951 O O . LEU A 1 116 ? -1.216 -7.647 -0.240 1.00 96.81 116 LEU A O 1
ATOM 955 N N . LYS A 1 117 ? -2.822 -8.891 0.694 1.00 96.19 117 LYS A N 1
ATOM 956 C CA . LYS A 1 117 ? -1.917 -9.740 1.480 1.00 96.19 117 LYS A CA 1
ATOM 957 C C . LYS A 1 117 ? -1.053 -10.645 0.602 1.00 96.19 117 LYS A C 1
ATOM 959 O O . LYS A 1 117 ? 0.068 -10.971 0.990 1.00 96.19 117 LYS A O 1
ATOM 964 N N . LYS A 1 118 ? -1.546 -11.070 -0.568 1.00 96.56 118 LYS A N 1
ATOM 965 C CA . LYS A 1 118 ? -0.730 -11.787 -1.562 1.00 96.56 118 LYS A CA 1
ATOM 966 C C . LYS A 1 118 ? 0.319 -10.849 -2.156 1.00 96.56 118 LYS A C 1
ATOM 968 O O . LYS A 1 118 ? 1.498 -11.185 -2.129 1.00 96.56 118 LYS A O 1
ATOM 973 N N . LEU A 1 119 ? -0.092 -9.659 -2.597 1.00 96.75 119 LEU A N 1
ATOM 974 C CA . LEU A 1 119 ? 0.807 -8.660 -3.186 1.00 96.75 119 LEU A CA 1
ATOM 975 C C . LEU A 1 119 ? 1.851 -8.142 -2.186 1.00 96.75 119 LEU A C 1
ATOM 977 O O . LEU A 1 119 ? 3.023 -8.009 -2.521 1.00 96.75 119 LEU A O 1
ATOM 981 N N . SER A 1 120 ? 1.476 -7.931 -0.922 1.00 96.31 120 SER A N 1
ATOM 982 C CA . SER A 1 120 ? 2.387 -7.425 0.114 1.00 96.31 120 SER A CA 1
ATOM 983 C C . SER A 1 120 ? 3.526 -8.395 0.447 1.00 96.31 120 SER A C 1
ATOM 985 O O . SER A 1 120 ? 4.498 -8.015 1.099 1.00 96.31 120 SER A O 1
ATOM 987 N N . ARG A 1 121 ? 3.402 -9.673 0.064 1.00 95.81 121 ARG A N 1
ATOM 988 C CA . ARG A 1 121 ? 4.483 -10.658 0.205 1.00 95.81 121 ARG A CA 1
ATOM 989 C C . ARG A 1 121 ? 5.572 -10.470 -0.848 1.00 95.81 121 ARG A C 1
ATOM 991 O O . ARG A 1 121 ? 6.696 -10.872 -0.574 1.00 95.81 121 ARG A O 1
ATOM 998 N N . LEU A 1 122 ? 5.241 -9.866 -1.992 1.00 95.75 122 LEU A N 1
ATOM 999 C CA . LEU A 1 122 ? 6.171 -9.623 -3.096 1.00 95.75 122 LEU A CA 1
ATOM 1000 C C . LEU A 1 122 ? 7.103 -8.448 -2.809 1.00 95.75 122 LEU A C 1
ATOM 1002 O O . LEU A 1 122 ? 8.277 -8.506 -3.151 1.00 95.75 122 LEU A O 1
ATOM 1006 N N . ILE A 1 123 ? 6.585 -7.398 -2.167 1.00 94.38 123 ILE A N 1
ATOM 1007 C CA . ILE A 1 123 ? 7.375 -6.199 -1.890 1.00 94.38 123 ILE A CA 1
ATOM 1008 C C . ILE A 1 123 ? 8.400 -6.456 -0.784 1.00 94.38 123 ILE A C 1
ATOM 1010 O O . ILE A 1 123 ? 8.144 -7.210 0.163 1.00 94.38 123 ILE A O 1
ATOM 1014 N N . THR A 1 124 ? 9.535 -5.780 -0.852 1.00 89.31 124 THR A N 1
ATOM 1015 C CA . THR A 1 124 ? 10.474 -5.625 0.256 1.00 89.31 124 THR A CA 1
ATOM 1016 C C . THR A 1 124 ? 10.107 -4.393 1.080 1.00 89.31 124 THR A C 1
ATOM 1018 O O . THR A 1 124 ? 9.242 -3.593 0.724 1.00 89.31 124 THR A O 1
ATOM 1021 N N . CYS A 1 125 ? 10.677 -4.288 2.274 1.00 73.56 125 CYS A N 1
ATOM 1022 C CA . CYS A 1 125 ? 10.558 -3.074 3.066 1.00 73.56 125 CYS A CA 1
ATOM 1023 C C . CYS A 1 125 ? 11.886 -2.871 3.777 1.00 73.56 125 CYS A C 1
ATOM 1025 O O . CYS A 1 125 ? 12.005 -3.160 4.964 1.00 73.56 125 CYS A O 1
ATOM 1027 N N . ASN A 1 126 ? 12.878 -2.422 3.010 1.00 62.69 126 ASN A N 1
ATOM 1028 C CA . ASN A 1 126 ? 14.251 -2.253 3.486 1.00 62.69 126 ASN A CA 1
ATOM 1029 C C . ASN A 1 126 ? 14.403 -1.049 4.436 1.00 62.69 126 ASN A C 1
ATOM 1031 O O . ASN A 1 126 ? 15.458 -0.867 5.030 1.00 62.69 126 ASN A O 1
ATOM 1035 N N . MET A 1 127 ? 13.346 -0.250 4.624 1.00 54.16 127 MET A N 1
ATOM 1036 C CA . MET A 1 127 ? 13.294 0.767 5.673 1.00 54.16 127 MET A CA 1
ATOM 1037 C C . MET A 1 127 ? 12.879 0.127 7.001 1.00 54.16 127 MET A C 1
ATOM 1039 O O . MET A 1 127 ? 11.679 -0.035 7.288 1.00 54.16 127 MET A O 1
ATOM 1043 N N . GLU A 1 128 ? 13.887 -0.247 7.792 1.00 43.97 128 GLU A N 1
ATOM 1044 C CA . GLU A 1 128 ? 13.759 -0.378 9.242 1.00 43.97 128 GLU A CA 1
ATOM 1045 C C . GLU A 1 128 ? 13.211 0.956 9.764 1.00 43.97 128 GLU A C 1
ATOM 1047 O O . GLU A 1 128 ? 13.811 2.011 9.585 1.00 43.97 128 GLU A O 1
ATOM 1052 N N . LEU A 1 129 ? 11.994 0.935 10.309 1.00 44.03 129 LEU A N 1
ATOM 1053 C CA . LEU A 1 129 ? 11.554 2.037 11.154 1.00 44.03 129 LEU A CA 1
ATOM 1054 C C . LEU A 1 129 ? 12.212 1.753 12.497 1.00 44.03 129 LEU A C 1
ATOM 1056 O O . LEU A 1 129 ? 11.824 0.767 13.127 1.00 44.03 129 LEU A O 1
ATOM 1060 N N . ASP A 1 130 ? 13.204 2.557 12.874 1.00 36.91 130 ASP A N 1
ATOM 1061 C CA . ASP A 1 130 ? 13.764 2.551 14.226 1.00 36.91 130 ASP A CA 1
ATOM 1062 C C . ASP A 1 130 ? 12.607 2.527 15.253 1.00 36.91 130 ASP A C 1
ATOM 1064 O O . ASP A 1 130 ? 11.624 3.267 15.115 1.00 36.91 130 ASP A O 1
ATOM 1068 N N . GLU A 1 131 ? 12.677 1.588 16.206 1.00 35.28 131 GLU A N 1
ATOM 1069 C CA . GLU A 1 131 ? 11.599 1.216 17.148 1.00 35.28 131 GLU A CA 1
ATOM 1070 C C . GLU A 1 131 ? 11.091 2.347 18.068 1.00 35.28 131 GLU A C 1
ATOM 1072 O O . GLU A 1 131 ? 11.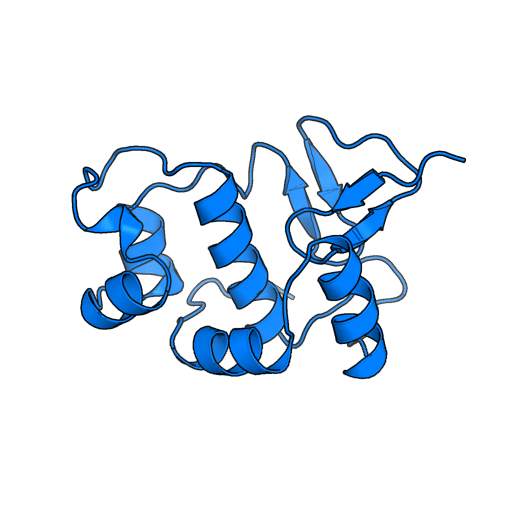917 3.136 18.576 1.00 35.28 131 GLU A O 1
#

Secondary structure (DSSP, 8-state):
-PPEEPTTT--EESS---TTPBPTTT-PBTTTTT--BHHHIIIIIHTT-HHHHHHH-GGGTTS-TTSBPPHHHHHHHHHHHHHHTT-EE-SSSPEEPPHHHHHHHHHTTT--HHHHHHHTTTS--------

Nearest PDB structures (foldseek):
  7cn1-assembly1_C  TM=2.055E-01  e=3.797E+00  Homo sapiens